Protein AF-A0A7S1FCF3-F1 (afdb_monomer_lite)

Sequence (132 aa):
MPRRSDSRRRSRSGRSPSRGSPSRSPRRRSRSRSPEKPERGDGLGIAEVVDGAPRPSTGEPTWRTEILMPQGSGGYNYAGKVRTMCIRGPTRVDKEQAKRDAERLQKAADGGDAKTVKAAANEMLRGGDRVP

Radius of gyration: 26.83 Å; chains: 1; bounding box: 51×71×60 Å

Organism: Noctiluca scintillans (NCBI:txid2966)

pLDDT: mean 74.14, std 19.45, range [40.69, 94.5]

Secondar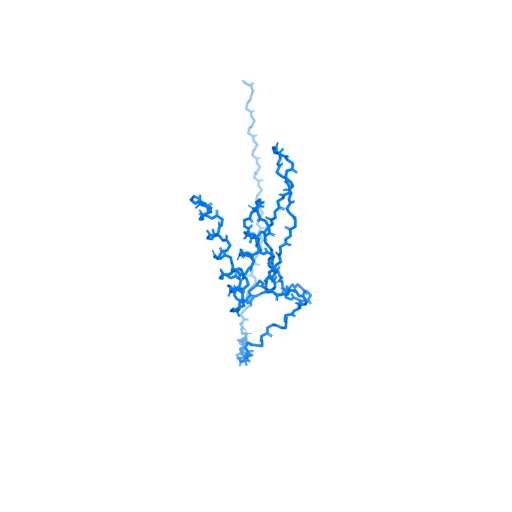y structure (DSSP, 8-state):
---------------PPPP----------------PPPP--TTBT-EEEEEEPPPTTT---EEEEEEEEE--TT-B-TTSPBPEEEEEEEEES-HHHHHHHHHHHHHHHTT--HHHHHHHHHHHHHHTT---

Structure (mmCIF, N/CA/C/O backbone):
data_AF-A0A7S1FCF3-F1
#
_entry.id   AF-A0A7S1FCF3-F1
#
loop_
_atom_site.group_PDB
_atom_site.id
_atom_site.type_symbol
_atom_site.label_atom_id
_atom_site.label_alt_id
_atom_site.label_comp_id
_atom_site.label_asym_id
_atom_site.label_entity_id
_atom_site.label_seq_id
_atom_site.pdbx_PDB_ins_code
_atom_site.Cartn_x
_atom_site.Cartn_y
_atom_site.Cartn_z
_atom_site.occupancy
_atom_site.B_iso_or_equiv
_atom_site.auth_seq_id
_atom_site.auth_comp_id
_atom_site.auth_asym_id
_atom_site.auth_atom_id
_atom_site.pdbx_PDB_model_num
ATOM 1 N N . MET A 1 1 ? -31.117 56.965 -12.399 1.00 45.47 1 MET A N 1
ATOM 2 C CA . MET A 1 1 ? -29.928 57.813 -12.668 1.00 45.47 1 MET A CA 1
ATOM 3 C C . MET A 1 1 ? -28.828 57.373 -11.701 1.00 45.47 1 MET A C 1
ATOM 5 O O . MET A 1 1 ? -29.200 57.225 -10.544 1.00 45.47 1 MET A O 1
ATOM 9 N N . PRO A 1 2 ? -27.547 57.145 -12.074 1.00 46.88 2 PRO A N 1
ATOM 10 C CA . PRO A 1 2 ? -26.888 57.345 -13.366 1.00 46.88 2 PRO A CA 1
ATOM 11 C C . PRO A 1 2 ? -26.204 56.088 -13.962 1.00 46.88 2 PRO A C 1
ATOM 13 O O . PRO A 1 2 ? -25.891 55.111 -13.290 1.00 46.88 2 PRO A O 1
ATOM 16 N N . ARG A 1 3 ? -25.956 56.185 -15.272 1.00 57.78 3 ARG A N 1
ATOM 17 C CA . ARG A 1 3 ? -25.067 55.356 -16.097 1.00 57.78 3 ARG A CA 1
ATOM 18 C C . ARG A 1 3 ? -23.600 55.664 -15.773 1.00 57.78 3 ARG A C 1
ATOM 20 O O . ARG A 1 3 ? -23.279 56.832 -15.563 1.00 57.78 3 ARG A O 1
ATOM 27 N N . ARG A 1 4 ? -22.698 54.687 -15.900 1.00 47.75 4 ARG A N 1
ATOM 28 C CA . ARG A 1 4 ? -21.284 54.960 -16.210 1.00 47.75 4 ARG A CA 1
ATOM 29 C C . ARG A 1 4 ? -20.704 53.901 -17.142 1.00 47.75 4 ARG A C 1
ATOM 31 O O . ARG A 1 4 ? -20.343 52.805 -16.733 1.00 47.75 4 ARG A O 1
ATOM 38 N N . SER A 1 5 ? -20.646 54.279 -18.412 1.00 54.56 5 SER A N 1
ATOM 39 C CA . SER A 1 5 ? -19.761 53.720 -19.425 1.00 54.56 5 SER A CA 1
ATOM 40 C C . SER A 1 5 ? -18.306 53.956 -19.007 1.00 54.56 5 SER A C 1
ATOM 42 O O . SER A 1 5 ? -17.966 55.090 -18.676 1.00 54.56 5 SER A O 1
ATOM 44 N N . ASP A 1 6 ? -17.440 52.945 -19.083 1.00 46.62 6 ASP A N 1
ATOM 45 C CA . ASP A 1 6 ? -15.990 53.171 -19.128 1.00 46.62 6 ASP A CA 1
ATOM 46 C C . ASP A 1 6 ? -15.443 52.587 -20.433 1.00 46.62 6 ASP A C 1
ATOM 48 O O . ASP A 1 6 ? -15.188 51.396 -20.604 1.00 46.62 6 ASP A O 1
ATOM 52 N N . SER A 1 7 ? -15.357 53.481 -21.409 1.00 54.09 7 SER A N 1
ATOM 53 C CA . SER A 1 7 ? -14.613 53.328 -22.642 1.00 54.09 7 SER A CA 1
ATOM 54 C C . SER A 1 7 ? -13.119 53.454 -22.348 1.00 54.09 7 SER A C 1
ATOM 56 O O . SER A 1 7 ? -12.625 54.566 -22.160 1.00 54.09 7 SER A O 1
ATOM 58 N N . ARG A 1 8 ? -12.363 52.354 -22.409 1.00 51.91 8 ARG A N 1
ATOM 59 C CA . ARG A 1 8 ? -10.900 52.423 -22.553 1.00 51.91 8 ARG A CA 1
ATOM 60 C C . ARG A 1 8 ? -10.423 51.606 -23.737 1.00 51.91 8 ARG A C 1
ATOM 62 O O . ARG A 1 8 ? -9.972 50.472 -23.630 1.00 51.91 8 ARG A O 1
ATOM 69 N N . ARG A 1 9 ? -10.461 52.289 -24.882 1.00 51.81 9 ARG A N 1
ATOM 70 C CA . ARG A 1 9 ? -9.516 52.112 -25.985 1.00 51.81 9 ARG A CA 1
ATOM 71 C C . ARG A 1 9 ? -8.090 52.041 -25.425 1.00 51.81 9 ARG A C 1
ATOM 73 O O . ARG A 1 9 ? -7.612 53.012 -24.845 1.00 51.81 9 ARG A O 1
ATOM 80 N N . ARG A 1 10 ? -7.382 50.944 -25.682 1.00 49.50 10 ARG A N 1
ATOM 81 C CA . ARG A 1 10 ? -5.917 50.947 -25.780 1.00 49.50 10 ARG A CA 1
ATOM 82 C C . ARG A 1 10 ? -5.500 50.141 -26.999 1.00 49.50 10 ARG A C 1
ATOM 84 O O . ARG A 1 10 ? -5.291 48.937 -26.945 1.00 49.50 10 ARG A O 1
ATOM 91 N N . SER A 1 11 ? -5.378 50.859 -28.105 1.00 54.16 11 SER A N 1
ATOM 92 C CA . SER A 1 11 ? -4.509 50.511 -29.216 1.00 54.16 11 SER A CA 1
ATOM 93 C C . SER A 1 11 ? -3.063 50.415 -28.720 1.00 54.16 11 SER A C 1
ATOM 95 O O . SER A 1 11 ? -2.526 51.377 -28.170 1.00 54.16 11 SER A O 1
ATOM 97 N N . ARG A 1 12 ? -2.410 49.272 -28.945 1.00 50.06 12 ARG A N 1
ATOM 98 C CA . ARG A 1 12 ? -0.949 49.200 -29.073 1.00 50.06 12 ARG A CA 1
ATOM 99 C C . ARG A 1 12 ? -0.587 48.304 -30.246 1.00 50.06 12 ARG A C 1
ATOM 101 O O . ARG A 1 12 ? -0.612 47.082 -30.171 1.00 50.06 12 ARG A O 1
ATOM 108 N N . SER A 1 13 ? -0.273 48.986 -31.334 1.00 50.75 13 SER A N 1
ATOM 109 C CA . SER A 1 13 ? 0.532 48.521 -32.448 1.00 50.75 13 SER A CA 1
ATOM 110 C C . SER A 1 13 ? 1.892 47.988 -31.988 1.00 50.75 13 SER A C 1
ATOM 112 O O . SER A 1 13 ? 2.530 48.590 -31.124 1.00 50.75 13 SER A O 1
ATOM 114 N N . GLY A 1 14 ? 2.380 46.961 -32.685 1.00 46.16 14 GLY A N 1
ATOM 115 C CA . GLY A 1 14 ? 3.801 46.849 -33.010 1.00 46.16 14 GLY A CA 1
ATOM 116 C C . GLY A 1 14 ? 4.591 45.770 -32.276 1.00 46.16 14 GLY A C 1
ATOM 117 O O . GLY A 1 14 ? 5.190 46.032 -31.237 1.00 46.16 14 GLY A O 1
ATOM 118 N N . ARG A 1 15 ? 4.737 44.603 -32.914 1.00 46.03 15 ARG A N 1
ATOM 119 C CA . ARG A 1 15 ? 6.048 43.944 -33.024 1.00 46.03 15 ARG A CA 1
ATOM 120 C C . ARG A 1 15 ? 6.045 42.924 -34.161 1.00 46.03 15 ARG A C 1
ATOM 122 O O . ARG A 1 15 ? 5.383 41.896 -34.088 1.00 46.03 15 ARG A O 1
ATOM 129 N N . SER A 1 16 ? 6.781 43.245 -35.218 1.00 57.38 16 SER A N 1
ATOM 130 C CA . SER A 1 16 ? 7.092 42.349 -36.330 1.00 57.38 16 SER A CA 1
ATOM 131 C C . SER A 1 16 ? 7.868 41.121 -35.833 1.00 57.38 16 SER A C 1
ATOM 133 O O . SER A 1 16 ? 8.824 41.304 -35.076 1.00 57.38 16 SER A O 1
ATOM 135 N N . PRO A 1 17 ? 7.550 39.893 -36.276 1.00 49.09 17 PRO A N 1
ATOM 136 C CA . PRO A 1 17 ? 8.472 38.775 -36.172 1.00 49.09 17 PRO A CA 1
ATOM 137 C C . PRO A 1 17 ? 9.421 38.770 -37.375 1.00 49.09 17 PRO A C 1
ATOM 139 O O . PRO A 1 17 ? 9.012 38.753 -38.537 1.00 49.09 17 PRO A O 1
ATOM 142 N N . SER A 1 18 ? 10.710 38.830 -37.066 1.00 52.81 18 SER A N 1
ATOM 143 C CA . SER A 1 18 ? 11.836 38.752 -37.986 1.00 52.81 18 SER A CA 1
ATOM 144 C C . SER A 1 18 ? 11.871 37.430 -38.760 1.00 52.81 18 SER A C 1
ATOM 146 O O . SER A 1 18 ? 11.624 36.349 -38.229 1.00 52.81 18 SER A O 1
ATOM 148 N N . ARG A 1 19 ? 12.239 37.552 -40.039 1.00 50.28 19 ARG A N 1
ATOM 149 C CA . ARG A 1 19 ? 12.646 36.469 -40.940 1.00 50.28 19 ARG A CA 1
ATOM 150 C C . ARG A 1 19 ? 13.906 35.779 -40.400 1.00 50.28 19 ARG A C 1
ATOM 152 O O . ARG A 1 19 ? 14.862 36.461 -40.045 1.00 50.28 19 ARG A O 1
ATOM 159 N N . GLY A 1 20 ? 13.925 34.448 -40.421 1.00 40.69 20 GLY A N 1
ATOM 160 C CA . GLY A 1 20 ? 15.104 33.634 -40.122 1.00 40.69 20 GLY A CA 1
ATOM 161 C C . GLY A 1 20 ? 14.840 32.145 -40.351 1.00 40.69 20 GLY A C 1
ATOM 162 O O . GLY A 1 20 ? 14.450 31.433 -39.433 1.00 40.69 20 GLY A O 1
ATOM 163 N N . SER A 1 21 ? 15.017 31.687 -41.590 1.00 48.16 21 SER A N 1
ATOM 164 C CA . SER A 1 21 ? 15.112 30.263 -41.968 1.00 48.16 21 SER A CA 1
ATOM 165 C C . SER A 1 21 ? 16.523 29.712 -41.629 1.00 48.16 21 SER A C 1
ATOM 167 O O . SER A 1 21 ? 17.383 30.488 -41.223 1.00 48.16 21 SER A O 1
ATOM 169 N N . PRO A 1 22 ? 16.886 28.462 -41.976 1.00 55.56 22 PRO A N 1
ATOM 170 C CA . PRO A 1 22 ? 16.435 27.166 -41.467 1.00 55.56 22 PRO A CA 1
ATOM 171 C C . PRO A 1 22 ? 17.631 26.295 -40.971 1.00 55.56 22 PRO A C 1
ATOM 173 O O . PRO A 1 22 ? 18.796 26.672 -41.050 1.00 55.56 22 PRO A O 1
ATOM 176 N N . SER A 1 23 ? 17.337 25.050 -40.579 1.00 45.16 23 SER A N 1
ATOM 177 C CA . SER A 1 23 ? 18.270 23.917 -40.389 1.00 45.16 23 SER A CA 1
ATOM 178 C C . SER A 1 23 ? 18.880 23.711 -38.993 1.00 45.16 23 SER A C 1
ATOM 180 O O . SER A 1 23 ? 19.682 24.485 -38.483 1.00 45.16 23 SER A O 1
ATOM 182 N N . ARG A 1 24 ? 18.557 22.560 -38.401 1.00 44.56 24 ARG A N 1
ATOM 183 C CA . ARG A 1 24 ? 19.459 21.398 -38.348 1.00 44.56 24 ARG A CA 1
ATOM 184 C C . ARG A 1 24 ? 18.701 20.257 -37.685 1.00 44.56 24 ARG A C 1
ATOM 186 O O . ARG A 1 24 ? 18.373 20.315 -36.506 1.00 44.56 24 ARG A O 1
ATOM 193 N N . SER A 1 25 ? 18.412 19.220 -38.463 1.00 53.59 25 SER A N 1
ATOM 194 C CA . SER A 1 25 ? 17.870 17.964 -37.957 1.00 53.59 25 SER A CA 1
ATOM 195 C C . SER A 1 25 ? 18.772 17.436 -36.837 1.00 53.59 25 SER A C 1
ATOM 197 O O . SER A 1 25 ? 19.952 17.174 -37.095 1.00 53.59 25 SER A O 1
ATOM 199 N N . PRO A 1 26 ? 18.271 17.218 -35.610 1.00 49.72 26 PRO A N 1
ATOM 200 C CA . PRO A 1 26 ? 19.001 16.412 -34.659 1.00 49.72 26 PRO A CA 1
ATOM 201 C C . PRO A 1 26 ? 18.903 14.975 -35.163 1.00 49.72 26 PRO A C 1
ATOM 203 O O . PRO A 1 26 ? 17.841 14.353 -35.105 1.00 49.72 26 PRO A O 1
ATOM 206 N N . ARG A 1 27 ? 20.015 14.444 -35.685 1.00 48.12 27 ARG A N 1
ATOM 207 C CA . ARG A 1 27 ? 20.205 12.998 -35.827 1.00 48.12 27 ARG A CA 1
ATOM 208 C C . ARG A 1 27 ? 20.001 12.399 -34.438 1.00 48.12 27 ARG A C 1
ATOM 210 O O . ARG A 1 27 ? 20.913 12.413 -33.612 1.00 48.12 27 ARG A O 1
ATOM 217 N N . ARG A 1 28 ? 18.787 11.915 -34.162 1.00 48.31 28 ARG A N 1
ATOM 218 C CA . ARG A 1 28 ? 18.499 11.089 -32.994 1.00 48.31 28 ARG A CA 1
ATOM 219 C C . ARG A 1 28 ? 19.334 9.830 -33.166 1.00 48.31 28 ARG A C 1
ATOM 221 O O . ARG A 1 28 ? 18.948 8.915 -33.881 1.00 48.31 28 ARG A O 1
ATOM 228 N N . ARG A 1 29 ? 20.513 9.814 -32.539 1.00 45.28 29 ARG A N 1
ATOM 229 C CA . ARG A 1 29 ? 21.188 8.572 -32.181 1.00 45.28 29 ARG A CA 1
ATOM 230 C C . ARG A 1 29 ? 20.190 7.815 -31.317 1.00 45.28 29 ARG A C 1
ATOM 232 O O . ARG A 1 29 ? 20.011 8.145 -30.147 1.00 45.28 29 ARG A O 1
ATOM 239 N N . SER A 1 30 ? 19.517 6.845 -31.917 1.00 47.25 30 SER A N 1
ATOM 240 C CA . SER A 1 30 ? 18.873 5.735 -31.236 1.00 47.25 30 SER A CA 1
ATOM 241 C C . SER A 1 30 ? 19.966 4.980 -30.483 1.00 47.25 30 SER A C 1
ATOM 243 O O . SER A 1 30 ? 20.487 3.963 -30.925 1.00 47.25 30 SER A O 1
ATOM 245 N N . ARG A 1 31 ? 20.372 5.525 -29.331 1.00 46.03 31 ARG A N 1
ATOM 246 C CA . ARG A 1 31 ? 20.941 4.706 -28.273 1.00 46.03 31 ARG A CA 1
ATOM 247 C C . ARG A 1 31 ? 19.775 3.875 -27.779 1.00 46.03 31 ARG A C 1
ATOM 249 O O . ARG A 1 31 ? 18.968 4.349 -26.984 1.00 46.03 31 ARG A O 1
ATOM 256 N N . SER A 1 32 ? 19.684 2.669 -28.322 1.00 47.69 32 SER A N 1
ATOM 257 C CA . SER A 1 32 ? 18.992 1.534 -27.735 1.00 47.69 32 SER A CA 1
ATOM 258 C C . SER A 1 32 ? 19.589 1.319 -26.346 1.00 47.69 32 SER A C 1
ATOM 260 O O . SER A 1 32 ? 20.484 0.506 -26.147 1.00 47.69 32 SER A O 1
ATOM 262 N N . ARG A 1 33 ? 19.174 2.149 -25.387 1.00 44.09 33 ARG A N 1
ATOM 263 C CA . ARG A 1 33 ? 19.361 1.859 -23.980 1.00 44.09 33 ARG A CA 1
ATOM 264 C C . ARG A 1 33 ? 18.322 0.790 -23.709 1.00 44.09 33 ARG A C 1
ATOM 266 O O . ARG A 1 33 ? 17.133 1.092 -23.613 1.00 44.09 33 ARG A O 1
ATOM 273 N N . SER A 1 34 ? 18.774 -0.461 -23.706 1.00 47.34 34 SER A N 1
ATOM 274 C CA . SER A 1 34 ? 18.055 -1.548 -23.052 1.00 47.34 34 SER A CA 1
ATOM 275 C C . SER A 1 34 ? 17.494 -1.007 -21.735 1.00 47.34 34 SER A C 1
ATOM 277 O O . SER A 1 34 ? 18.213 -0.255 -21.068 1.00 47.34 34 SER A O 1
ATOM 279 N N . PRO A 1 35 ? 16.233 -1.295 -21.376 1.00 49.88 35 PRO A N 1
ATOM 280 C CA . PRO A 1 35 ? 15.691 -0.848 -20.106 1.00 49.88 35 PRO A CA 1
ATOM 281 C C . PRO A 1 35 ? 16.503 -1.517 -18.994 1.00 49.88 35 PRO A C 1
ATOM 283 O O . PRO A 1 35 ? 16.260 -2.665 -18.632 1.00 49.88 35 PRO A O 1
ATOM 286 N N . GLU A 1 36 ? 17.517 -0.811 -18.491 1.00 42.56 36 GLU A N 1
ATOM 287 C CA . GLU A 1 36 ? 18.127 -1.119 -17.208 1.00 42.56 36 GLU A CA 1
ATOM 288 C C . GLU A 1 36 ? 16.982 -1.080 -16.202 1.00 42.56 36 GLU A C 1
ATOM 290 O O . GLU A 1 36 ? 16.290 -0.064 -16.065 1.00 42.56 36 GLU A O 1
ATOM 295 N N . LYS A 1 37 ? 16.723 -2.230 -15.572 1.00 53.03 37 LYS A N 1
ATOM 296 C CA . LYS A 1 37 ? 15.793 -2.326 -14.452 1.00 53.03 37 LYS A CA 1
ATOM 297 C C . LYS A 1 37 ? 16.195 -1.224 -13.468 1.00 53.03 37 LYS A C 1
ATOM 299 O O . LYS A 1 37 ? 17.355 -1.224 -13.057 1.00 53.03 37 LYS A O 1
ATOM 304 N N . PRO A 1 38 ? 15.308 -0.272 -13.129 1.00 53.34 38 PRO A N 1
ATOM 305 C CA . PRO A 1 38 ? 15.654 0.744 -12.152 1.00 53.34 38 PRO A CA 1
ATOM 306 C C . PRO A 1 38 ? 16.046 0.019 -10.867 1.00 53.34 38 PRO A C 1
ATOM 308 O O . PRO A 1 38 ? 15.279 -0.815 -10.378 1.00 53.34 38 PRO A O 1
ATOM 311 N N . GLU A 1 39 ? 17.256 0.288 -10.373 1.00 49.22 39 GLU A N 1
ATOM 312 C CA . GLU A 1 39 ? 17.690 -0.202 -9.071 1.00 49.22 39 GLU A CA 1
ATOM 313 C C . GLU A 1 39 ? 16.606 0.157 -8.055 1.00 49.22 39 GLU A C 1
ATOM 315 O O . GLU A 1 39 ? 16.199 1.318 -7.925 1.00 49.22 39 GLU A O 1
ATOM 320 N N . ARG A 1 40 ? 16.056 -0.874 -7.410 1.00 53.88 40 ARG A N 1
ATOM 321 C CA . ARG A 1 40 ? 15.057 -0.714 -6.361 1.00 53.88 40 ARG A CA 1
ATOM 322 C C . ARG A 1 40 ? 15.772 -0.047 -5.187 1.00 53.88 40 ARG A C 1
ATOM 324 O O . ARG A 1 40 ? 16.429 -0.730 -4.416 1.00 53.88 40 ARG A O 1
ATOM 331 N N . GLY A 1 41 ? 15.686 1.279 -5.086 1.00 56.47 41 GLY A N 1
ATOM 332 C CA . GLY A 1 41 ? 16.014 1.986 -3.849 1.00 56.47 41 GLY A CA 1
ATOM 333 C C . GLY A 1 41 ? 15.266 1.357 -2.671 1.00 56.47 41 GLY A C 1
ATOM 334 O O . GLY A 1 41 ? 14.183 0.795 -2.869 1.00 56.47 41 GLY A O 1
ATOM 335 N N . ASP A 1 42 ? 15.861 1.426 -1.482 1.00 61.09 42 ASP A N 1
ATOM 336 C CA . ASP A 1 42 ? 15.370 0.774 -0.264 1.00 61.09 42 ASP A CA 1
ATOM 337 C C . ASP A 1 42 ? 13.851 0.984 -0.094 1.00 61.09 42 ASP A C 1
ATOM 339 O O . ASP A 1 42 ? 13.372 2.116 -0.002 1.00 61.09 42 ASP A O 1
ATOM 343 N N . GLY A 1 43 ? 13.073 -0.105 -0.142 1.00 66.44 43 GLY A N 1
ATOM 344 C CA . GLY A 1 43 ? 11.609 -0.076 0.012 1.00 66.44 43 GLY A CA 1
ATOM 345 C C . GLY A 1 43 ? 10.770 -0.015 -1.276 1.00 66.44 43 GLY A C 1
ATOM 346 O O . GLY A 1 43 ? 9.542 -0.045 -1.200 1.00 66.44 43 GLY A O 1
ATOM 347 N N . LEU A 1 44 ? 11.366 0.053 -2.474 1.00 81.06 44 LEU A N 1
ATOM 348 C CA . LEU A 1 44 ? 10.587 0.067 -3.721 1.00 81.06 44 LEU A CA 1
ATOM 349 C C . LEU A 1 44 ? 9.975 -1.293 -4.062 1.00 81.06 44 LEU A C 1
ATOM 351 O O . LEU A 1 44 ? 10.667 -2.300 -4.217 1.00 81.06 44 LEU A O 1
ATOM 355 N N . GLY A 1 45 ? 8.660 -1.283 -4.274 1.00 83.75 45 GLY A N 1
ATOM 356 C CA . GLY A 1 45 ? 7.868 -2.460 -4.600 1.00 83.75 45 GLY A CA 1
ATOM 357 C C . GLY A 1 45 ? 7.658 -3.400 -3.419 1.00 83.75 45 GLY A C 1
ATOM 358 O O . GLY A 1 45 ? 7.317 -4.551 -3.662 1.00 83.75 45 GLY A O 1
ATOM 359 N N . ILE A 1 46 ? 7.875 -2.942 -2.182 1.00 89.19 46 ILE A N 1
ATOM 360 C CA . ILE A 1 46 ? 7.572 -3.693 -0.960 1.00 89.19 46 ILE A CA 1
ATOM 361 C C . ILE A 1 46 ? 6.257 -3.160 -0.388 1.00 89.19 46 ILE A C 1
ATOM 363 O O . ILE A 1 46 ? 6.117 -1.955 -0.168 1.00 89.19 46 ILE A O 1
ATOM 367 N N . ALA A 1 47 ? 5.277 -4.045 -0.215 1.00 91.81 47 ALA A N 1
ATOM 368 C CA . ALA A 1 47 ? 4.010 -3.726 0.426 1.00 91.81 47 ALA A CA 1
ATOM 369 C C . ALA A 1 47 ? 4.120 -3.890 1.946 1.00 91.81 47 ALA A C 1
ATOM 371 O O . ALA A 1 47 ? 4.546 -4.933 2.438 1.00 91.81 47 ALA A O 1
ATOM 372 N N . GLU A 1 48 ? 3.672 -2.882 2.686 1.00 93.19 48 GLU A N 1
ATOM 373 C CA . GLU A 1 48 ? 3.689 -2.856 4.146 1.00 93.19 48 GLU A CA 1
ATOM 374 C C . GLU A 1 48 ? 2.292 -2.574 4.702 1.00 93.19 48 GLU A C 1
ATOM 376 O O . GLU A 1 48 ? 1.472 -1.888 4.084 1.00 93.19 48 GLU A O 1
ATOM 381 N N . VAL A 1 49 ? 2.018 -3.111 5.892 1.00 93.94 49 VAL A N 1
ATOM 382 C CA . VAL A 1 49 ? 0.813 -2.788 6.660 1.00 93.94 49 VAL A CA 1
ATOM 383 C C . VAL A 1 49 ? 1.161 -1.669 7.632 1.00 93.94 49 VAL A C 1
ATOM 385 O O . VAL A 1 49 ? 2.007 -1.844 8.506 1.00 93.94 49 VAL A O 1
ATOM 388 N N . VAL A 1 50 ? 0.485 -0.537 7.485 1.00 92.94 50 VAL A N 1
ATOM 389 C CA . VAL A 1 50 ? 0.671 0.674 8.284 1.00 92.94 50 VAL A CA 1
ATOM 390 C C . VAL A 1 50 ? -0.559 0.891 9.158 1.00 92.94 50 VAL A C 1
ATOM 392 O O . VAL A 1 50 ? -1.692 0.646 8.729 1.00 92.94 50 VAL A O 1
ATOM 395 N N . ASP A 1 51 ? -0.346 1.377 10.377 1.00 91.81 51 ASP A N 1
ATOM 396 C CA . ASP A 1 51 ? -1.442 1.772 11.256 1.00 91.81 51 ASP A CA 1
ATOM 397 C C . ASP A 1 51 ? -2.182 2.985 10.663 1.00 91.81 51 ASP A C 1
ATOM 399 O O . ASP A 1 51 ? -1.602 4.004 10.272 1.00 91.81 51 ASP A O 1
ATOM 403 N N . GLY A 1 52 ? -3.494 2.837 10.528 1.00 87.06 52 GLY A N 1
ATOM 404 C CA . GLY A 1 52 ? -4.406 3.850 10.031 1.00 87.06 52 GLY A CA 1
ATOM 405 C C . GLY A 1 52 ? -4.908 4.773 11.138 1.00 87.06 52 GLY A C 1
ATOM 406 O O . GLY A 1 52 ? -4.685 4.560 12.329 1.00 87.06 52 GLY A O 1
ATOM 407 N N . ALA A 1 53 ? -5.635 5.815 10.731 1.00 87.00 53 ALA A N 1
ATOM 408 C CA . ALA A 1 53 ? -6.340 6.656 11.688 1.00 87.00 53 ALA A CA 1
ATOM 409 C C . ALA A 1 53 ? -7.397 5.813 12.428 1.00 87.00 53 ALA A C 1
ATOM 411 O O . ALA A 1 53 ? -8.134 5.069 11.767 1.00 87.00 53 ALA A O 1
ATOM 412 N N . PRO A 1 54 ? -7.508 5.924 13.762 1.00 88.19 54 PRO A N 1
ATOM 413 C CA . PRO A 1 54 ? -8.559 5.243 14.499 1.00 88.19 54 PRO A CA 1
ATOM 414 C C . PRO A 1 54 ? -9.941 5.590 13.950 1.00 88.19 54 PRO A C 1
ATOM 416 O O . PRO A 1 54 ? -10.171 6.698 13.449 1.00 88.19 54 PRO A O 1
ATOM 419 N N . ARG A 1 55 ? -10.877 4.645 14.036 1.00 87.38 55 ARG A N 1
ATOM 420 C CA . ARG A 1 55 ? -12.235 4.859 13.537 1.00 87.38 55 ARG A CA 1
ATOM 421 C C . ARG A 1 55 ? -12.889 6.013 14.316 1.00 87.38 55 ARG A C 1
ATOM 423 O O . ARG A 1 55 ? -12.990 5.908 15.534 1.00 87.38 55 ARG A O 1
ATOM 430 N N . PRO A 1 56 ? -13.407 7.071 13.662 1.00 85.19 56 PRO A N 1
ATOM 431 C CA . PRO A 1 56 ? -13.925 8.245 14.376 1.00 85.19 56 PRO A CA 1
ATOM 432 C C . PRO A 1 56 ? -15.083 7.953 15.338 1.00 85.19 56 PRO A C 1
ATOM 434 O O . PRO A 1 56 ? -15.282 8.690 16.294 1.00 85.19 56 PRO A O 1
ATOM 437 N N . SER A 1 57 ? -15.855 6.893 15.079 1.00 88.75 57 SER A N 1
ATOM 438 C CA . SER A 1 57 ? -17.020 6.520 15.885 1.00 88.75 57 SER A CA 1
ATOM 439 C C . SER A 1 57 ? -16.686 5.648 17.097 1.00 88.75 57 SER A C 1
ATOM 441 O O . SER A 1 57 ? -17.321 5.800 18.131 1.00 88.75 57 SER A O 1
ATOM 443 N N . THR A 1 58 ? -15.747 4.705 16.963 1.00 88.94 58 THR A N 1
ATOM 444 C CA . THR A 1 58 ? -15.444 3.698 18.002 1.00 88.94 58 THR A CA 1
ATOM 445 C C . THR A 1 58 ? -14.068 3.883 18.638 1.00 88.94 58 THR A C 1
ATOM 447 O O . THR A 1 58 ? -13.812 3.322 19.694 1.00 88.94 58 THR A O 1
ATOM 450 N N . GLY A 1 59 ? -13.173 4.658 18.019 1.00 89.62 59 GLY A N 1
ATOM 451 C CA . GLY A 1 59 ? -11.775 4.789 18.439 1.00 89.62 59 GLY A CA 1
ATOM 452 C C . GLY A 1 59 ? -10.921 3.549 18.158 1.00 89.62 59 GLY A C 1
ATOM 453 O O . GLY A 1 59 ? -9.753 3.523 18.534 1.00 89.62 59 GLY A O 1
ATOM 454 N N . GLU A 1 60 ? -11.475 2.529 17.498 1.00 88.50 60 GLU A N 1
ATOM 455 C CA . GLU A 1 60 ? -10.763 1.284 17.210 1.00 88.50 60 GLU A CA 1
ATOM 456 C C . GLU A 1 60 ? -9.593 1.527 16.249 1.00 88.50 60 GLU A C 1
ATOM 458 O O . GLU A 1 60 ? -9.737 2.311 15.297 1.00 88.50 60 GLU A O 1
ATOM 463 N N . PRO A 1 61 ? -8.445 0.856 16.463 1.00 90.19 61 PRO A N 1
ATOM 464 C CA . PRO A 1 61 ? -7.331 0.930 15.536 1.00 90.19 61 PRO A CA 1
ATOM 465 C C . PRO A 1 61 ? -7.762 0.398 14.171 1.00 90.19 61 PRO A C 1
ATOM 467 O O . PRO A 1 61 ? -8.546 -0.544 14.055 1.00 90.19 61 PRO A O 1
ATOM 470 N N . THR A 1 62 ? -7.238 1.021 13.123 1.00 94.12 62 THR A N 1
ATOM 471 C CA . THR A 1 62 ? -7.421 0.542 11.758 1.00 94.12 62 THR A CA 1
ATOM 472 C C . THR A 1 62 ? -6.067 0.290 11.129 1.00 94.12 62 THR A C 1
ATOM 474 O O . THR A 1 62 ? -5.053 0.826 11.569 1.00 94.12 62 THR A O 1
ATOM 477 N N . TRP A 1 63 ? -6.047 -0.528 10.089 1.00 93.38 63 TRP A N 1
ATOM 478 C CA . TRP A 1 63 ? -4.848 -0.875 9.343 1.00 93.38 63 TRP A CA 1
ATOM 479 C C . TRP A 1 63 ? -5.063 -0.561 7.876 1.00 93.38 63 TRP A C 1
ATOM 481 O O . TRP A 1 63 ? -6.167 -0.704 7.351 1.00 93.38 63 TRP A O 1
ATOM 491 N N . ARG A 1 64 ? -4.008 -0.136 7.192 1.00 93.19 64 ARG A N 1
ATOM 492 C CA . ARG A 1 64 ? -4.031 0.078 5.746 1.00 93.19 64 ARG A CA 1
ATOM 493 C C . ARG A 1 64 ? -2.757 -0.444 5.124 1.00 93.19 64 ARG A C 1
ATOM 495 O O . ARG A 1 64 ? -1.715 -0.486 5.767 1.00 93.19 64 ARG A O 1
ATOM 502 N N . THR A 1 65 ? -2.836 -0.802 3.858 1.00 94.50 65 THR A N 1
ATOM 503 C CA . THR A 1 65 ? -1.665 -1.247 3.110 1.00 94.50 65 THR A CA 1
ATOM 504 C C . THR A 1 65 ? -1.078 -0.107 2.304 1.00 94.50 65 THR A C 1
ATOM 506 O O . THR A 1 65 ? -1.811 0.703 1.729 1.00 94.50 65 THR A O 1
ATOM 509 N N . GLU A 1 66 ? 0.245 -0.038 2.261 1.00 93.81 66 GLU A N 1
ATOM 510 C CA . GLU A 1 66 ? 0.992 0.937 1.474 1.00 93.81 66 GLU A CA 1
ATOM 511 C C . GLU A 1 66 ? 2.079 0.230 0.669 1.00 93.81 66 GLU A C 1
ATOM 513 O O . GLU A 1 66 ? 2.709 -0.705 1.147 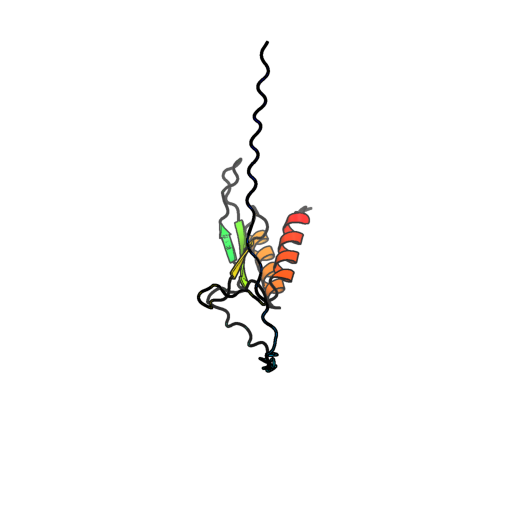1.00 93.81 66 GLU A O 1
ATOM 518 N N . ILE A 1 67 ? 2.297 0.671 -0.568 1.00 93.69 67 ILE A N 1
ATOM 519 C CA . ILE A 1 67 ? 3.400 0.201 -1.408 1.00 93.69 67 ILE A CA 1
ATOM 520 C C . ILE A 1 67 ? 3.992 1.371 -2.186 1.00 93.69 67 ILE A C 1
ATOM 522 O O . ILE A 1 67 ? 3.270 2.171 -2.792 1.00 93.69 67 ILE A O 1
ATOM 526 N N . LEU A 1 68 ? 5.320 1.473 -2.184 1.00 92.69 68 LEU A N 1
ATOM 527 C CA . LEU A 1 68 ? 6.040 2.517 -2.903 1.00 92.69 68 LEU A CA 1
ATOM 528 C C . LEU A 1 68 ? 6.429 2.028 -4.302 1.00 92.69 68 LEU A C 1
ATOM 530 O O . LEU A 1 68 ? 7.179 1.069 -4.440 1.00 92.69 68 LEU A O 1
ATOM 534 N N . MET A 1 69 ? 5.956 2.698 -5.354 1.00 90.94 69 MET A N 1
ATOM 535 C CA . MET A 1 69 ? 6.216 2.312 -6.747 1.00 90.94 69 MET A CA 1
ATOM 536 C C . MET A 1 69 ? 6.872 3.444 -7.548 1.00 90.94 69 MET A C 1
ATOM 538 O O . MET A 1 69 ? 6.545 4.614 -7.338 1.00 90.94 69 MET A O 1
ATOM 542 N N . PRO A 1 70 ? 7.760 3.139 -8.511 1.00 88.56 70 PRO A N 1
ATOM 543 C CA . PRO A 1 70 ? 8.312 4.140 -9.418 1.00 88.56 70 PRO A CA 1
ATOM 544 C C . PRO A 1 70 ? 7.236 4.692 -10.367 1.00 88.56 70 PRO A C 1
ATOM 546 O O . PRO A 1 70 ? 6.421 3.964 -10.937 1.00 88.56 70 PRO A O 1
ATOM 549 N N . GLN A 1 71 ? 7.239 6.006 -10.573 1.00 83.38 71 GLN A N 1
ATOM 550 C CA . GLN A 1 71 ? 6.268 6.716 -11.398 1.00 83.38 71 GLN A CA 1
ATOM 551 C C . GLN A 1 71 ? 6.701 6.751 -12.879 1.00 83.38 71 GLN A C 1
ATOM 553 O O . GLN A 1 71 ? 7.019 7.812 -13.405 1.00 83.38 71 GLN A O 1
ATOM 558 N N . GLY A 1 72 ? 6.669 5.602 -13.565 1.00 73.19 72 GLY A N 1
ATOM 559 C CA . GLY A 1 72 ? 6.703 5.477 -15.037 1.00 73.19 72 GLY A CA 1
ATOM 560 C C . GLY A 1 72 ? 7.900 6.080 -15.809 1.00 73.19 72 GLY A C 1
ATOM 561 O O . GLY A 1 72 ? 8.803 6.705 -15.262 1.00 73.19 72 GLY A O 1
ATOM 562 N N . SER A 1 73 ? 7.883 5.901 -17.137 1.00 61.19 73 SER A N 1
ATOM 563 C CA . SER A 1 73 ? 8.995 6.099 -18.097 1.00 61.19 73 SER A CA 1
ATOM 564 C C . SER A 1 73 ? 9.500 7.539 -18.319 1.00 61.19 73 SER A C 1
ATOM 566 O O . SER A 1 73 ? 10.397 7.757 -19.129 1.00 61.19 73 SER A O 1
ATOM 568 N N . GLY A 1 74 ? 8.974 8.524 -17.590 1.00 63.88 74 GLY A N 1
ATOM 569 C CA . GLY A 1 74 ? 9.473 9.909 -17.573 1.00 63.88 74 GLY A CA 1
ATOM 570 C C . GLY A 1 74 ? 9.745 10.435 -16.163 1.00 63.88 74 GLY A C 1
ATOM 571 O O . GLY A 1 74 ? 9.957 11.632 -15.974 1.00 63.88 74 GLY A O 1
ATOM 572 N N . GLY A 1 75 ? 9.679 9.562 -15.158 1.00 61.47 75 GLY A N 1
ATOM 573 C CA . GLY A 1 75 ? 9.657 9.916 -13.750 1.00 61.47 75 GLY A CA 1
ATOM 574 C C . GLY A 1 75 ? 11.036 10.164 -13.172 1.00 61.47 75 GLY A C 1
ATOM 575 O O . GLY A 1 75 ? 11.359 9.533 -12.184 1.00 61.47 75 GLY A O 1
ATOM 576 N N . TYR A 1 76 ? 11.836 11.070 -13.726 1.00 73.69 76 TYR A N 1
ATOM 577 C CA . TYR A 1 76 ? 12.975 11.621 -12.990 1.00 73.69 76 TYR A CA 1
ATOM 578 C C . TYR A 1 76 ? 12.614 13.018 -12.480 1.00 73.69 76 TYR A C 1
ATOM 580 O O . TYR A 1 76 ? 11.915 13.778 -13.152 1.00 73.69 76 TYR A O 1
ATOM 588 N N . ASN A 1 77 ? 13.013 13.350 -11.256 1.00 76.94 77 ASN A N 1
ATOM 589 C CA . ASN A 1 77 ? 12.924 14.720 -10.762 1.00 76.94 77 ASN A CA 1
ATOM 590 C C . ASN A 1 77 ? 14.025 15.586 -11.411 1.00 76.94 77 ASN A C 1
ATOM 592 O O . ASN A 1 77 ? 14.899 15.078 -12.112 1.00 76.94 77 ASN A O 1
ATOM 596 N N . TYR A 1 78 ? 14.012 16.898 -11.161 1.00 76.88 78 TYR A N 1
ATOM 597 C CA . TYR A 1 78 ? 15.030 17.823 -11.688 1.00 76.88 78 TYR A CA 1
ATOM 598 C C . TYR A 1 78 ? 16.467 17.484 -11.249 1.00 76.88 78 TYR A C 1
ATOM 600 O O . TYR A 1 78 ? 17.418 17.934 -11.876 1.00 76.88 78 TYR A O 1
ATOM 608 N N . ALA A 1 79 ? 16.620 16.667 -10.202 1.00 81.25 79 ALA A N 1
ATOM 609 C CA . ALA A 1 79 ? 17.893 16.162 -9.697 1.00 81.25 79 ALA A CA 1
ATOM 610 C C . ALA A 1 79 ? 18.266 14.773 -10.260 1.00 81.25 79 ALA A C 1
ATOM 612 O O . ALA A 1 79 ? 19.192 14.140 -9.760 1.00 81.25 79 ALA A O 1
ATOM 613 N N . GLY A 1 80 ? 17.534 14.261 -11.257 1.00 79.12 80 GLY A N 1
ATOM 614 C CA . GLY A 1 80 ? 17.813 12.968 -11.885 1.00 79.12 80 GLY A CA 1
ATOM 615 C C . GLY A 1 80 ? 17.442 11.739 -11.046 1.00 79.12 80 GLY A C 1
ATOM 616 O O . GLY A 1 80 ? 17.838 10.635 -11.404 1.00 79.12 80 GLY A O 1
ATOM 617 N N . LYS A 1 81 ? 16.677 11.887 -9.953 1.00 81.06 81 LYS A N 1
ATOM 618 C CA . LYS A 1 81 ? 16.194 10.764 -9.125 1.00 81.06 81 LYS A CA 1
ATOM 619 C C . LYS A 1 81 ? 14.838 10.259 -9.598 1.00 81.06 81 LYS A C 1
ATOM 621 O O . LYS A 1 81 ? 13.982 11.068 -9.957 1.00 81.06 81 LYS A O 1
ATOM 626 N N . VAL A 1 82 ? 14.625 8.945 -9.536 1.00 84.25 82 VAL A N 1
ATOM 627 C CA . VAL A 1 82 ? 13.335 8.324 -9.867 1.00 84.25 82 VAL A CA 1
ATOM 628 C C . VAL A 1 82 ? 12.249 8.875 -8.937 1.00 84.25 82 VAL A C 1
ATOM 630 O O . VAL A 1 82 ? 12.378 8.849 -7.716 1.00 84.25 82 VAL A O 1
ATOM 633 N N . ARG A 1 83 ? 11.177 9.408 -9.517 1.00 85.50 83 ARG A N 1
ATOM 634 C CA . ARG A 1 83 ? 9.968 9.838 -8.826 1.00 85.50 83 ARG A CA 1
ATOM 635 C C . ARG A 1 83 ? 9.232 8.588 -8.398 1.00 85.50 83 ARG A C 1
ATOM 637 O O . ARG A 1 83 ? 8.973 7.703 -9.210 1.00 85.50 83 ARG A O 1
ATOM 644 N N . THR A 1 84 ? 8.889 8.540 -7.130 1.00 88.81 84 THR A N 1
ATOM 645 C CA . THR A 1 84 ? 8.159 7.438 -6.529 1.00 88.81 84 THR A CA 1
ATOM 646 C C . THR A 1 84 ? 6.767 7.919 -6.165 1.00 88.81 84 THR A C 1
ATOM 648 O O . THR A 1 84 ? 6.518 9.116 -6.006 1.00 88.81 84 THR A O 1
ATOM 651 N N . MET A 1 85 ?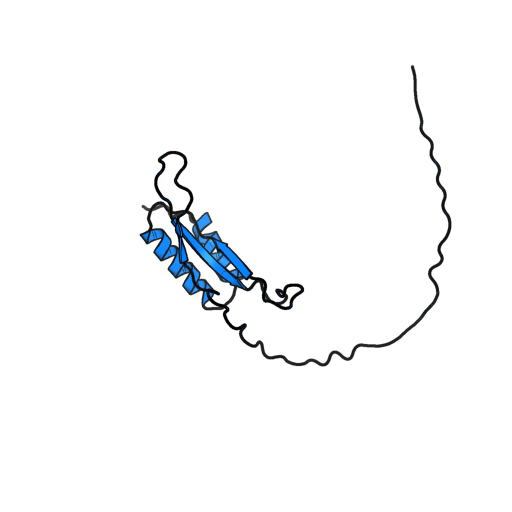 5.835 6.986 -6.066 1.00 90.06 85 MET A N 1
ATOM 652 C CA . MET A 1 85 ? 4.505 7.255 -5.562 1.00 90.06 85 MET A CA 1
ATOM 653 C C . MET A 1 85 ? 4.071 6.155 -4.609 1.00 90.06 85 MET A C 1
ATOM 655 O O . MET A 1 85 ? 4.309 4.978 -4.869 1.00 90.06 85 MET A O 1
ATOM 659 N N . CYS A 1 86 ? 3.416 6.547 -3.520 1.00 92.38 86 CYS A N 1
ATOM 660 C CA . CYS A 1 86 ? 2.763 5.604 -2.626 1.00 92.38 86 CYS A CA 1
ATOM 661 C C . CYS A 1 86 ? 1.378 5.260 -3.186 1.00 92.38 86 CYS A C 1
ATOM 663 O O . CYS A 1 86 ? 0.584 6.151 -3.508 1.00 92.38 86 CYS A O 1
ATOM 665 N N . ILE A 1 87 ? 1.105 3.968 -3.324 1.00 93.06 87 ILE A N 1
ATOM 666 C CA . ILE A 1 87 ? -0.220 3.434 -3.620 1.00 93.06 87 ILE A CA 1
ATOM 667 C C . ILE A 1 87 ? -0.754 2.849 -2.318 1.00 93.06 87 ILE A C 1
ATOM 669 O O . ILE A 1 87 ? -0.087 2.039 -1.679 1.00 93.06 87 ILE A O 1
ATOM 673 N N . ARG A 1 88 ? -1.953 3.282 -1.928 1.00 94.50 88 ARG A N 1
ATOM 674 C CA . ARG A 1 88 ? -2.600 2.872 -0.682 1.00 94.50 88 ARG A CA 1
ATOM 675 C C . ARG A 1 88 ? -3.785 1.966 -0.977 1.00 94.50 88 ARG A C 1
ATOM 677 O O . ARG A 1 88 ? -4.546 2.244 -1.906 1.00 94.50 88 ARG A O 1
ATOM 684 N N . GLY A 1 89 ? -3.925 0.904 -0.194 1.00 91.94 89 GLY A N 1
ATOM 685 C CA . GLY A 1 89 ? -5.086 0.023 -0.213 1.00 91.94 89 GLY A CA 1
ATOM 686 C C . GLY A 1 89 ? -6.232 0.511 0.684 1.00 91.94 89 GLY A C 1
ATOM 687 O O . GLY A 1 89 ? -6.175 1.616 1.234 1.00 91.94 89 GLY A O 1
ATOM 688 N N . PRO A 1 90 ? -7.293 -0.302 0.817 1.00 92.38 90 PRO A N 1
ATOM 689 C CA . PRO A 1 90 ? -8.416 -0.018 1.706 1.00 92.38 90 PRO A CA 1
ATOM 690 C C . PRO A 1 90 ? -8.006 -0.003 3.184 1.00 92.38 90 PRO A C 1
ATOM 692 O O . PRO A 1 90 ? -7.097 -0.715 3.611 1.00 92.38 90 PRO A O 1
ATOM 695 N N . THR A 1 91 ? -8.732 0.786 3.976 1.00 92.38 91 THR A N 1
ATOM 696 C CA . THR A 1 91 ? -8.642 0.756 5.439 1.00 92.38 91 THR A CA 1
ATOM 697 C C . THR A 1 91 ? -9.443 -0.431 5.976 1.00 92.38 91 THR A C 1
ATOM 699 O O . THR A 1 91 ? -10.623 -0.577 5.652 1.00 92.38 91 THR A O 1
ATOM 702 N N . ARG A 1 92 ? -8.823 -1.268 6.810 1.00 91.38 92 ARG A N 1
ATOM 703 C CA . ARG A 1 92 ? -9.406 -2.472 7.416 1.00 91.38 92 ARG A CA 1
ATOM 704 C C . ARG A 1 92 ? -9.419 -2.364 8.941 1.00 91.38 92 ARG A C 1
ATOM 706 O O . ARG A 1 92 ? -8.532 -1.755 9.531 1.00 91.38 92 ARG A O 1
ATOM 713 N N . VAL A 1 93 ? -10.419 -2.982 9.567 1.00 91.31 93 VAL A N 1
ATOM 714 C CA . VAL A 1 93 ? -10.499 -3.181 11.032 1.00 91.31 93 VAL A CA 1
ATOM 715 C C . VAL A 1 93 ? -9.884 -4.525 11.438 1.00 91.31 93 VAL A C 1
ATOM 717 O O . VAL A 1 93 ? -9.728 -4.814 12.609 1.00 91.31 93 VAL A O 1
ATOM 720 N N . ASP A 1 94 ? -9.521 -5.369 10.477 1.00 91.75 94 ASP A N 1
ATOM 721 C CA . ASP A 1 94 ? -8.773 -6.593 10.740 1.00 91.75 94 ASP A CA 1
ATOM 722 C C . ASP A 1 94 ? -7.369 -6.460 10.149 1.00 91.75 94 ASP A C 1
ATOM 724 O O . ASP A 1 94 ? -7.198 -6.181 8.954 1.00 91.75 94 ASP A O 1
ATOM 728 N N . LYS A 1 95 ? -6.359 -6.662 10.997 1.00 90.88 95 LYS A N 1
ATOM 729 C CA . LYS A 1 95 ? -4.952 -6.626 10.601 1.00 90.88 95 LYS A CA 1
ATOM 730 C C . LYS A 1 95 ? -4.610 -7.773 9.650 1.00 90.88 95 LYS A C 1
ATOM 732 O O . LYS A 1 95 ? -3.790 -7.579 8.755 1.00 90.88 95 LYS A O 1
ATOM 737 N N . GLU A 1 96 ? -5.241 -8.938 9.792 1.00 92.25 96 GLU A N 1
ATOM 738 C CA . GLU A 1 96 ? -4.998 -10.081 8.903 1.00 92.25 96 GLU A CA 1
ATOM 739 C C . GLU A 1 96 ? -5.562 -9.827 7.500 1.00 92.25 96 GLU A C 1
ATOM 741 O O . GLU A 1 96 ? -4.894 -10.106 6.502 1.00 92.25 96 GLU A O 1
ATOM 746 N N . GLN A 1 97 ? -6.732 -9.190 7.393 1.00 91.31 97 GLN A N 1
ATOM 747 C CA . GLN A 1 97 ? -7.238 -8.709 6.105 1.00 91.31 97 GLN A CA 1
ATOM 748 C C . GLN A 1 97 ? -6.272 -7.712 5.447 1.00 91.31 97 GLN A C 1
ATOM 750 O O . GLN A 1 97 ? -6.003 -7.824 4.252 1.00 91.31 97 GLN A O 1
ATOM 755 N N . ALA A 1 98 ? -5.708 -6.774 6.215 1.00 92.75 98 ALA A N 1
ATOM 756 C CA . ALA A 1 98 ? -4.711 -5.847 5.685 1.00 92.75 98 ALA A CA 1
ATOM 757 C C . ALA A 1 98 ? -3.441 -6.580 5.208 1.00 92.75 98 ALA A C 1
ATOM 759 O O . ALA A 1 98 ? -2.899 -6.238 4.162 1.00 92.75 98 ALA A O 1
ATOM 760 N N . LYS A 1 99 ? -2.987 -7.637 5.893 1.00 94.06 99 LYS A N 1
ATOM 761 C CA . LYS A 1 99 ? -1.862 -8.458 5.405 1.00 94.06 99 LYS A CA 1
ATOM 762 C C . LYS A 1 99 ? -2.174 -9.144 4.072 1.00 94.06 99 LYS A C 1
ATOM 764 O O . LYS A 1 99 ? -1.349 -9.085 3.163 1.00 94.06 99 LYS A O 1
ATOM 769 N N . ARG A 1 100 ? -3.375 -9.714 3.906 1.00 93.50 100 ARG A N 1
ATOM 770 C CA . ARG A 1 100 ? -3.815 -10.300 2.621 1.00 93.50 100 ARG A CA 1
ATOM 771 C C . ARG A 1 100 ? -3.828 -9.269 1.493 1.00 93.50 100 ARG A C 1
ATOM 773 O O . ARG A 1 100 ? -3.379 -9.549 0.381 1.00 93.50 100 ARG A O 1
ATOM 780 N N . ASP A 1 101 ? -4.309 -8.064 1.786 1.00 93.25 101 ASP A N 1
ATOM 781 C CA . ASP A 1 101 ? -4.297 -6.958 0.830 1.00 93.25 101 ASP A CA 1
ATOM 782 C C . ASP A 1 101 ? -2.849 -6.567 0.459 1.00 93.25 101 ASP A C 1
ATOM 784 O O . ASP A 1 101 ? -2.566 -6.276 -0.705 1.00 93.25 101 ASP A O 1
ATOM 788 N N . ALA A 1 102 ? -1.911 -6.609 1.416 1.00 93.62 102 ALA A N 1
ATOM 789 C CA . ALA A 1 102 ? -0.498 -6.313 1.180 1.00 93.62 102 ALA A CA 1
ATOM 790 C C . ALA A 1 102 ? 0.143 -7.366 0.270 1.00 93.62 102 ALA A C 1
ATOM 792 O O . ALA A 1 102 ? 0.793 -7.008 -0.709 1.00 93.62 102 ALA A O 1
ATOM 793 N N . GLU A 1 103 ? -0.118 -8.654 0.507 1.00 93.88 103 GLU A N 1
ATOM 794 C CA . GLU A 1 103 ? 0.320 -9.734 -0.386 1.00 93.88 103 GLU A CA 1
ATOM 795 C C . GLU A 1 103 ? -0.226 -9.564 -1.807 1.00 93.88 103 GLU A C 1
ATOM 797 O O . GLU A 1 103 ? 0.473 -9.822 -2.789 1.00 93.88 103 GLU A O 1
ATOM 802 N N . ARG A 1 104 ? -1.474 -9.104 -1.945 1.00 92.75 104 ARG A N 1
ATOM 803 C CA . ARG A 1 104 ? -2.082 -8.844 -3.254 1.00 92.75 104 ARG A CA 1
ATOM 804 C C . ARG A 1 104 ? -1.400 -7.682 -3.979 1.00 92.75 104 ARG A C 1
ATOM 806 O O . ARG A 1 104 ? -1.146 -7.789 -5.180 1.00 92.75 104 ARG A O 1
ATOM 813 N N . LEU A 1 105 ? -1.068 -6.599 -3.269 1.00 92.19 105 LEU A N 1
ATOM 814 C CA . LEU A 1 105 ? -0.282 -5.489 -3.825 1.00 92.19 105 LEU A CA 1
ATOM 815 C C . LEU A 1 105 ? 1.138 -5.925 -4.189 1.00 92.19 105 LEU A C 1
ATOM 817 O O . LEU A 1 105 ? 1.627 -5.542 -5.250 1.00 92.19 105 LEU A O 1
ATOM 821 N N . GLN A 1 106 ? 1.762 -6.756 -3.354 1.00 92.94 106 GLN A N 1
ATOM 822 C CA . GLN A 1 106 ? 3.096 -7.303 -3.581 1.00 92.94 106 GLN A CA 1
ATOM 823 C C . GLN A 1 106 ? 3.139 -8.131 -4.870 1.00 92.94 106 GLN A C 1
ATOM 825 O O . GLN A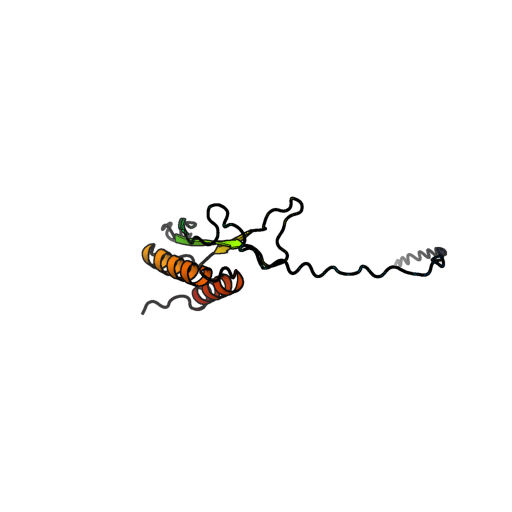 1 106 ? 3.946 -7.849 -5.752 1.00 92.94 106 GLN A O 1
ATOM 830 N N . LYS A 1 107 ? 2.199 -9.071 -5.039 1.00 91.94 107 LYS A N 1
ATOM 831 C CA . LYS A 1 107 ? 2.063 -9.876 -6.267 1.00 91.94 107 LYS A CA 1
ATOM 832 C C . LYS A 1 107 ? 1.820 -9.006 -7.502 1.00 91.94 107 LYS A C 1
ATOM 834 O O . LYS A 1 107 ? 2.374 -9.258 -8.567 1.00 91.94 107 LYS A O 1
ATOM 839 N N . ALA A 1 108 ? 1.015 -7.947 -7.376 1.00 90.44 108 ALA A N 1
ATOM 840 C CA . ALA A 1 108 ? 0.787 -7.005 -8.475 1.00 90.44 108 ALA A CA 1
ATOM 841 C C . ALA A 1 108 ? 2.042 -6.182 -8.831 1.00 90.44 108 ALA A C 1
ATOM 843 O O . ALA A 1 108 ? 2.156 -5.701 -9.963 1.00 90.44 108 ALA A O 1
ATOM 844 N N . ALA A 1 109 ? 2.965 -6.017 -7.879 1.00 90.00 109 ALA A N 1
ATOM 845 C CA . ALA A 1 109 ? 4.207 -5.269 -8.027 1.00 90.00 109 ALA A CA 1
ATOM 846 C C . ALA A 1 109 ? 5.374 -6.096 -8.585 1.00 90.00 109 ALA A C 1
ATOM 848 O O . ALA A 1 109 ? 6.368 -5.501 -9.005 1.00 90.00 109 ALA A O 1
ATOM 849 N N . ASP A 1 110 ? 5.262 -7.427 -8.665 1.00 86.19 110 ASP A N 1
ATOM 850 C CA . ASP A 1 110 ? 6.317 -8.297 -9.213 1.00 86.19 110 ASP A CA 1
ATOM 851 C C . 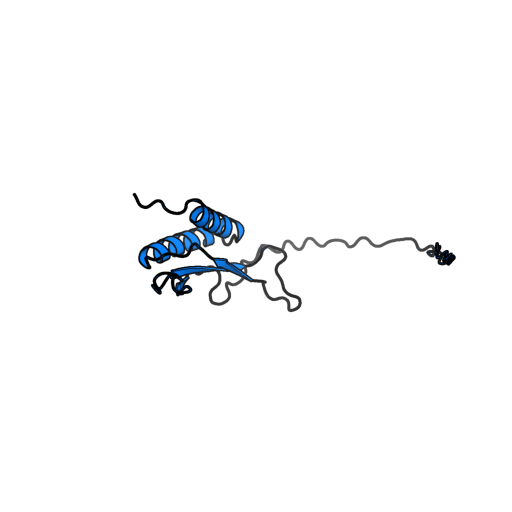ASP A 1 110 ? 6.686 -7.936 -10.664 1.00 86.19 110 ASP A C 1
ATOM 853 O O . ASP A 1 110 ? 7.852 -8.024 -11.054 1.00 86.19 110 ASP A O 1
ATOM 857 N N . GLY A 1 111 ? 5.726 -7.421 -11.441 1.00 77.75 111 GLY A N 1
ATOM 858 C CA . GLY A 1 111 ? 5.952 -6.899 -12.795 1.00 77.75 111 GLY A CA 1
ATOM 859 C C . GLY A 1 111 ? 6.573 -5.496 -12.860 1.00 77.75 111 GLY A C 1
ATOM 860 O O . GLY A 1 111 ? 6.876 -5.015 -13.946 1.00 77.75 111 GLY A O 1
ATOM 861 N N . GLY A 1 112 ? 6.751 -4.812 -11.725 1.00 77.62 112 GLY A N 1
ATOM 862 C CA . GLY A 1 112 ? 7.299 -3.450 -11.645 1.00 77.62 112 GLY A CA 1
ATOM 863 C C . GLY A 1 112 ? 6.364 -2.338 -12.141 1.00 77.62 112 GLY A C 1
ATOM 864 O O . GLY A 1 112 ? 6.708 -1.158 -12.055 1.00 77.62 112 GLY A O 1
ATOM 865 N N . ASP A 1 113 ? 5.170 -2.686 -12.622 1.00 86.12 113 ASP A N 1
ATOM 866 C CA . ASP A 1 113 ? 4.232 -1.740 -13.211 1.00 86.12 113 ASP A CA 1
ATOM 867 C C . ASP A 1 113 ? 3.345 -1.071 -12.155 1.00 86.12 113 ASP A C 1
ATOM 869 O O . ASP A 1 113 ? 2.403 -1.644 -11.616 1.00 86.12 113 ASP A O 1
ATOM 873 N N . ALA A 1 114 ? 3.541 0.227 -11.920 1.00 89.56 114 ALA A N 1
ATOM 874 C CA . ALA A 1 114 ? 2.677 0.984 -11.007 1.00 89.56 114 ALA A CA 1
ATOM 875 C C . ALA A 1 114 ? 1.189 0.979 -11.431 1.00 89.56 114 ALA A C 1
ATOM 877 O O . ALA A 1 114 ? 0.302 1.217 -10.611 1.00 89.56 114 ALA A O 1
ATOM 878 N N . LYS A 1 115 ? 0.887 0.729 -12.714 1.00 90.25 115 LYS A N 1
ATOM 879 C CA . LYS A 1 115 ? -0.490 0.668 -13.230 1.00 90.25 115 LYS A CA 1
ATOM 880 C C . LYS A 1 115 ? -1.232 -0.581 -12.746 1.00 90.25 115 LYS A C 1
ATOM 882 O O . LYS A 1 115 ? -2.405 -0.462 -12.399 1.00 90.25 115 LYS A O 1
ATOM 887 N N . THR A 1 116 ? -0.572 -1.739 -12.703 1.00 91.25 116 THR A N 1
ATOM 888 C CA . THR A 1 116 ? -1.178 -2.996 -12.227 1.00 91.25 116 THR A CA 1
ATOM 889 C C . THR A 1 116 ? -1.458 -2.913 -10.732 1.00 91.25 116 THR A C 1
ATOM 891 O O . THR A 1 116 ? -2.567 -3.212 -10.298 1.00 91.25 116 THR A O 1
ATOM 894 N N . VAL A 1 117 ? -0.509 -2.375 -9.963 1.00 92.62 117 VAL A N 1
ATOM 895 C CA . VAL A 1 117 ? -0.662 -2.148 -8.520 1.00 92.62 117 VAL A CA 1
ATOM 896 C C . VAL A 1 117 ? -1.825 -1.193 -8.222 1.00 92.62 117 VAL A C 1
ATOM 898 O O . VAL A 1 117 ? -2.652 -1.473 -7.356 1.00 92.62 117 VAL A O 1
ATOM 901 N N . LYS A 1 118 ? -1.969 -0.097 -8.984 1.00 92.25 118 LYS A N 1
ATOM 902 C CA . LYS A 1 118 ? -3.133 0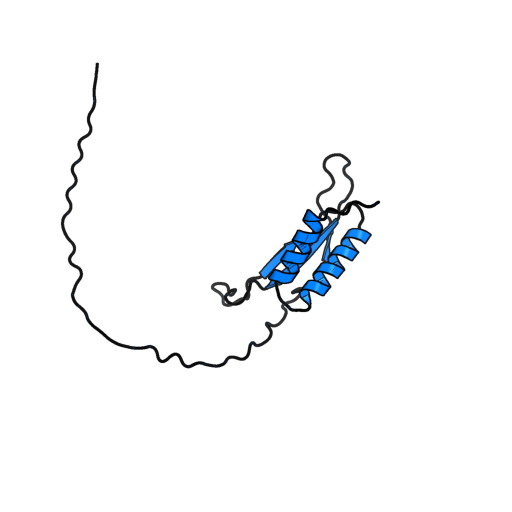.805 -8.868 1.00 92.25 118 LYS A CA 1
ATOM 903 C C . LYS A 1 118 ? -4.451 0.115 -9.199 1.00 92.25 118 LYS A C 1
ATOM 905 O O . LYS A 1 118 ? -5.455 0.393 -8.550 1.00 92.25 118 LYS A O 1
ATOM 910 N N . ALA A 1 119 ? -4.472 -0.727 -10.231 1.00 91.75 119 ALA A N 1
ATOM 911 C CA . ALA A 1 119 ? -5.673 -1.460 -10.608 1.00 91.75 119 ALA A CA 1
ATOM 912 C C . ALA A 1 119 ? -6.105 -2.407 -9.480 1.00 91.75 119 ALA A C 1
ATOM 914 O O . ALA A 1 119 ? -7.265 -2.357 -9.082 1.00 91.75 119 ALA A O 1
ATOM 915 N N . ALA A 1 120 ? -5.163 -3.157 -8.900 1.00 92.31 120 ALA A N 1
ATOM 916 C CA . ALA A 1 120 ? -5.417 -4.021 -7.749 1.00 92.31 120 ALA A CA 1
ATOM 917 C C . ALA A 1 120 ? -5.931 -3.229 -6.533 1.00 92.31 120 ALA A C 1
ATOM 919 O O . ALA A 1 120 ? -6.936 -3.606 -5.935 1.00 92.31 120 ALA A O 1
ATOM 920 N N . ALA A 1 121 ? -5.304 -2.094 -6.198 1.00 92.62 121 ALA A N 1
ATOM 921 C CA . ALA A 1 121 ? -5.756 -1.227 -5.105 1.00 92.62 121 ALA A CA 1
ATOM 922 C C . ALA A 1 121 ? -7.191 -0.715 -5.317 1.00 92.62 121 ALA A C 1
ATOM 924 O O . ALA A 1 121 ? -8.023 -0.777 -4.412 1.00 92.62 121 ALA A O 1
ATOM 925 N N . ASN A 1 122 ? -7.506 -0.257 -6.531 1.00 91.94 122 ASN A N 1
ATOM 926 C CA . ASN A 1 122 ? -8.846 0.212 -6.878 1.00 91.94 122 ASN A CA 1
ATOM 927 C C . ASN A 1 122 ? -9.884 -0.912 -6.851 1.00 91.94 122 ASN A C 1
ATOM 929 O O . ASN A 1 122 ? -11.028 -0.668 -6.476 1.00 91.94 122 ASN A O 1
ATOM 933 N N . GLU A 1 123 ? -9.509 -2.124 -7.257 1.00 91.12 123 GLU A N 1
ATOM 934 C CA . GLU A 1 123 ? -10.381 -3.294 -7.184 1.00 91.12 123 GLU A CA 1
ATOM 935 C C . GLU A 1 123 ? -10.735 -3.618 -5.731 1.00 91.12 123 GLU A C 1
ATOM 937 O O . GLU A 1 123 ? -11.908 -3.794 -5.426 1.00 91.12 123 GLU A O 1
ATOM 942 N N . MET A 1 124 ? -9.761 -3.588 -4.819 1.00 90.44 124 MET A N 1
ATOM 943 C CA . MET A 1 124 ? -10.004 -3.804 -3.388 1.00 90.44 124 MET A CA 1
ATOM 944 C C . MET A 1 124 ? -10.891 -2.711 -2.772 1.00 90.44 124 MET A C 1
ATOM 946 O O . MET A 1 124 ? -11.792 -3.010 -1.991 1.00 90.44 124 MET A O 1
ATOM 950 N N . LEU A 1 125 ? -10.687 -1.446 -3.159 1.00 88.50 125 LEU A N 1
ATOM 951 C CA . LEU A 1 125 ? -11.508 -0.320 -2.696 1.00 88.50 125 LEU A CA 1
ATOM 952 C C . LEU A 1 125 ? -12.958 -0.390 -3.198 1.00 88.50 125 LEU A C 1
ATOM 954 O O . LEU A 1 125 ? -13.874 -0.003 -2.478 1.00 88.50 125 LEU A O 1
ATOM 958 N N . ARG A 1 126 ? -13.171 -0.853 -4.435 1.00 84.81 126 ARG A N 1
ATOM 959 C CA . ARG A 1 126 ? -14.502 -0.946 -5.065 1.00 84.81 126 ARG A CA 1
ATOM 960 C C . ARG A 1 126 ? -15.242 -2.226 -4.712 1.00 84.81 126 ARG A C 1
ATOM 962 O O . ARG A 1 126 ? -16.458 -2.200 -4.573 1.00 84.81 126 ARG A O 1
ATOM 969 N N . GLY A 1 127 ? -14.507 -3.329 -4.618 1.00 69.19 127 GLY A N 1
ATOM 970 C CA . GLY A 1 127 ? -15.026 -4.644 -4.271 1.00 69.19 127 GLY A CA 1
ATOM 971 C C . GLY A 1 127 ? -15.469 -4.731 -2.819 1.00 69.19 127 GLY A C 1
ATOM 972 O O . GLY A 1 127 ? -16.236 -5.637 -2.520 1.00 69.19 127 GLY A O 1
ATOM 973 N N . GLY A 1 128 ? -15.012 -3.783 -1.978 1.00 61.59 128 GLY A N 1
ATOM 974 C CA . GLY A 1 128 ? -15.466 -3.532 -0.613 1.00 61.59 128 GLY A CA 1
ATOM 975 C C . GLY A 1 128 ? -15.941 -4.807 0.047 1.00 61.59 128 GLY A C 1
ATOM 976 O O . GLY A 1 128 ? -17.153 -4.945 0.171 1.00 61.59 128 GLY A O 1
ATOM 977 N N . ASP A 1 129 ? -15.003 -5.729 0.333 1.00 50.78 129 ASP A N 1
ATOM 978 C CA . ASP A 1 129 ? -15.284 -7.100 0.780 1.00 50.78 129 ASP A CA 1
ATOM 979 C C . ASP A 1 129 ? -16.551 -7.138 1.634 1.00 50.78 129 ASP A C 1
ATOM 981 O O . ASP A 1 129 ? -16.535 -6.830 2.829 1.00 50.78 129 ASP A O 1
ATOM 985 N N . ARG A 1 130 ? -17.662 -7.511 0.990 1.00 43.72 130 ARG A N 1
ATOM 986 C CA . ARG A 1 130 ? -18.783 -8.140 1.664 1.00 43.72 130 ARG A CA 1
ATOM 987 C C . ARG A 1 130 ? -18.214 -9.451 2.170 1.00 43.72 130 ARG A C 1
ATOM 989 O O . ARG A 1 130 ? -18.170 -10.436 1.440 1.00 43.72 130 ARG A O 1
ATOM 996 N N . VAL A 1 131 ? -17.703 -9.411 3.392 1.00 41.69 131 VAL A N 1
ATOM 997 C CA . VAL A 1 131 ? -17.549 -10.607 4.207 1.00 41.69 131 VAL A CA 1
ATOM 998 C C . VAL A 1 131 ? -18.955 -11.229 4.283 1.00 41.69 131 VAL A C 1
ATOM 1000 O O . VAL A 1 131 ? -19.876 -10.499 4.664 1.00 41.69 131 VAL A O 1
ATOM 1003 N N . PRO A 1 132 ? -19.170 -12.469 3.804 1.00 41.25 132 PRO A N 1
ATOM 1004 C CA . PRO A 1 132 ? -20.432 -13.172 4.019 1.00 41.25 132 PRO A CA 1
ATOM 1005 C C . PRO A 1 132 ? -20.680 -13.433 5.508 1.00 41.25 132 PRO A C 1
ATOM 1007 O O . PRO A 1 132 ? -19.688 -13.596 6.255 1.00 41.25 132 PRO A O 1
#

Foldseek 3Di:
DDDDDDDDDDDDDDDDDDDDDDDDDPPPPPPPPPPPDPPQDPQALQKDKDWDQQDPPPSQIKIKIKGKAFDDDVQADPVRHTHIDIDIADIGSDPVVRVVLSVQLSVLCVVRDPVSSNVSRVCRVVPVDPPD